Protein AF-A0A368YLW4-F1 (afdb_monomer_lite)

Foldseek 3Di:
DLVVLCVVCPDPLQVVLLVLLLCLLCVVVVHDCPPGPCNVVLSSQLSVVVSVPDRHSPVSSVVSNVVVVVVVVVVVVVDPDDDDDPDDDDDDDPDDDD

Structure (mmCIF, N/CA/C/O backbone):
data_AF-A0A368YLW4-F1
#
_entry.id   AF-A0A368YLW4-F1
#
loop_
_atom_site.group_PDB
_atom_site.id
_atom_site.type_symbol
_atom_site.label_atom_id
_atom_site.label_alt_id
_atom_site.label_comp_id
_atom_site.label_asym_id
_atom_site.label_entity_id
_atom_site.label_seq_id
_atom_site.pdbx_PDB_ins_code
_atom_site.Cartn_x
_atom_site.Cartn_y
_atom_site.Cartn_z
_atom_site.occupancy
_atom_site.B_iso_or_equiv
_atom_site.auth_seq_id
_atom_site.auth_comp_id
_atom_site.auth_asym_id
_atom_site.auth_atom_id
_atom_site.pdbx_PDB_model_num
ATOM 1 N N . MET A 1 1 ? 12.843 10.948 8.543 1.00 42.47 1 MET A N 1
ATOM 2 C CA . MET A 1 1 ? 13.265 11.683 7.331 1.00 42.47 1 MET A CA 1
ATOM 3 C C . MET A 1 1 ? 12.697 10.961 6.110 1.00 42.47 1 MET A C 1
ATOM 5 O O . MET A 1 1 ? 13.264 9.962 5.708 1.00 42.47 1 MET A O 1
ATOM 9 N N . LEU A 1 2 ? 11.534 11.384 5.597 1.00 49.12 2 LEU A N 1
ATOM 10 C CA . LEU A 1 2 ? 10.889 10.805 4.395 1.00 49.12 2 LEU A CA 1
ATOM 11 C C . LEU A 1 2 ? 11.158 11.626 3.119 1.00 49.12 2 LEU A C 1
ATOM 13 O O . LEU A 1 2 ? 10.852 11.168 2.025 1.00 49.12 2 LEU A O 1
ATOM 17 N N . TYR A 1 3 ? 11.736 12.823 3.264 1.00 48.91 3 TYR A N 1
ATOM 18 C CA . TYR A 1 3 ? 11.904 13.780 2.169 1.00 48.91 3 TYR A CA 1
ATOM 19 C C . TYR A 1 3 ? 12.851 13.279 1.067 1.00 48.91 3 TYR A C 1
ATOM 21 O O . TYR A 1 3 ? 12.525 13.416 -0.102 1.00 48.91 3 TYR A O 1
ATOM 29 N N . SER A 1 4 ? 13.944 12.592 1.413 1.00 53.06 4 SER A N 1
ATOM 30 C CA . SER A 1 4 ? 14.946 12.142 0.430 1.00 53.06 4 SER A CA 1
ATOM 31 C C . SER A 1 4 ? 14.501 10.983 -0.472 1.00 53.06 4 SER A C 1
ATOM 33 O O . SER A 1 4 ? 15.171 10.685 -1.452 1.00 53.06 4 SER A O 1
ATOM 35 N N . SER A 1 5 ? 13.401 10.289 -0.153 1.00 55.16 5 SER A N 1
ATOM 36 C CA . SER A 1 5 ? 12.891 9.191 -0.991 1.00 55.16 5 SER A CA 1
ATOM 37 C C . SER A 1 5 ? 11.903 9.652 -2.064 1.00 55.16 5 SER A C 1
ATOM 39 O O . SER A 1 5 ? 11.640 8.895 -2.996 1.00 55.16 5 SER A O 1
ATOM 41 N N . ILE A 1 6 ? 11.359 10.867 -1.942 1.00 58.97 6 ILE A N 1
ATOM 42 C CA . ILE A 1 6 ? 10.407 11.435 -2.909 1.00 58.97 6 ILE A CA 1
ATOM 43 C C . ILE A 1 6 ? 11.139 12.010 -4.127 1.00 58.97 6 ILE A C 1
ATOM 45 O O . ILE A 1 6 ? 10.578 12.001 -5.216 1.00 58.97 6 ILE A O 1
ATOM 49 N N . ASP A 1 7 ? 12.409 12.407 -3.986 1.00 58.44 7 ASP A N 1
ATOM 50 C CA . ASP A 1 7 ? 13.243 12.911 -5.090 1.00 58.44 7 ASP A CA 1
ATOM 51 C C . ASP A 1 7 ? 13.380 11.923 -6.268 1.00 58.44 7 ASP A C 1
ATOM 53 O O . ASP A 1 7 ? 13.623 12.336 -7.399 1.00 58.44 7 ASP A O 1
ATOM 57 N N . HIS A 1 8 ? 13.158 10.622 -6.038 1.00 59.50 8 HIS A N 1
ATOM 58 C CA . HIS A 1 8 ? 13.152 9.595 -7.087 1.00 59.50 8 HIS A CA 1
ATOM 59 C C . HIS A 1 8 ? 11.780 9.346 -7.740 1.00 59.50 8 HIS A C 1
ATOM 61 O O . HIS A 1 8 ? 11.696 8.538 -8.663 1.00 59.50 8 HIS A O 1
ATOM 67 N N . ILE A 1 9 ? 10.707 10.006 -7.287 1.00 64.12 9 ILE A N 1
ATOM 68 C CA . ILE A 1 9 ? 9.371 9.947 -7.903 1.00 64.12 9 ILE A CA 1
ATOM 69 C C . ILE A 1 9 ? 9.312 11.036 -8.979 1.00 64.12 9 ILE A C 1
ATOM 71 O O . ILE A 1 9 ? 8.674 12.078 -8.827 1.00 64.12 9 ILE A O 1
ATOM 75 N N . SER A 1 10 ? 10.070 10.832 -10.051 1.00 63.78 10 SER A N 1
ATOM 76 C CA . SER A 1 10 ? 10.270 11.859 -11.078 1.00 63.78 10 SER A CA 1
ATOM 77 C C . SER A 1 10 ? 9.365 11.662 -12.298 1.00 63.78 10 SER A C 1
ATOM 79 O O . SER A 1 10 ? 9.248 12.572 -13.114 1.00 63.78 10 SER A O 1
ATOM 81 N N . SER A 1 11 ? 8.718 10.497 -12.440 1.00 78.88 11 SER A N 1
ATOM 82 C CA . SER A 1 11 ? 7.865 10.183 -13.590 1.00 78.88 11 SER A CA 1
ATOM 83 C C . SER A 1 11 ? 6.374 10.255 -13.250 1.00 78.88 11 SER A C 1
ATOM 85 O O . SER A 1 11 ? 5.938 9.787 -12.200 1.00 78.88 11 SER A O 1
ATOM 87 N N . GLU A 1 12 ? 5.563 10.760 -14.182 1.00 84.00 12 GLU A N 1
ATOM 88 C CA . GLU A 1 12 ? 4.091 10.696 -14.122 1.00 84.00 12 GLU A CA 1
ATOM 89 C C . GLU A 1 12 ? 3.591 9.255 -13.909 1.00 84.00 12 GLU A C 1
ATOM 91 O O . GLU A 1 12 ? 2.626 9.011 -13.185 1.00 84.00 12 GLU A O 1
ATOM 96 N N . ASN A 1 13 ? 4.314 8.274 -14.458 1.00 85.88 13 ASN A N 1
ATOM 97 C CA . ASN A 1 13 ? 4.008 6.860 -14.276 1.00 85.88 13 ASN A CA 1
ATOM 98 C C . ASN A 1 13 ? 4.194 6.389 -12.820 1.00 85.88 13 ASN A C 1
ATOM 100 O O . ASN A 1 13 ? 3.431 5.550 -12.342 1.00 85.88 13 ASN A O 1
ATOM 104 N N . ASP A 1 14 ? 5.169 6.942 -12.096 1.00 86.44 14 ASP A N 1
ATOM 105 C CA . ASP A 1 14 ? 5.408 6.600 -10.691 1.00 86.44 14 ASP A CA 1
ATOM 106 C C . ASP A 1 14 ? 4.283 7.139 -9.803 1.00 86.44 14 ASP A C 1
ATOM 108 O O . ASP A 1 14 ? 3.760 6.419 -8.950 1.00 86.44 14 ASP A O 1
ATOM 112 N N . TRP A 1 15 ? 3.845 8.374 -10.063 1.00 86.38 15 TRP A N 1
ATOM 113 C CA . TRP A 1 15 ? 2.677 8.961 -9.406 1.00 86.38 15 TRP A CA 1
ATOM 114 C C . TRP A 1 15 ? 1.406 8.149 -9.665 1.00 86.38 15 TRP A C 1
ATOM 116 O O . TRP A 1 15 ? 0.644 7.899 -8.732 1.00 86.38 15 TRP A O 1
ATOM 126 N N . HIS A 1 16 ? 1.219 7.647 -10.889 1.00 90.31 16 HIS A N 1
ATOM 127 C CA . HIS A 1 16 ? 0.083 6.786 -11.231 1.00 90.31 16 HIS A CA 1
ATOM 128 C C . HIS A 1 16 ? 0.101 5.445 -10.488 1.00 90.31 16 HIS A C 1
ATOM 130 O O . HIS A 1 16 ? -0.934 4.967 -10.017 1.00 90.31 16 HIS A O 1
ATOM 136 N N . ILE A 1 17 ? 1.278 4.826 -10.352 1.00 90.50 17 ILE A N 1
ATOM 137 C CA . ILE A 1 17 ? 1.454 3.589 -9.576 1.00 90.50 17 ILE A CA 1
ATOM 138 C C . ILE A 1 17 ? 1.110 3.836 -8.104 1.00 90.50 17 ILE A C 1
ATOM 140 O O . ILE A 1 17 ? 0.383 3.040 -7.503 1.00 90.50 17 ILE A O 1
ATOM 144 N N . LEU A 1 18 ? 1.606 4.935 -7.533 1.00 89.62 18 LEU A N 1
ATOM 145 C CA . LEU A 1 18 ? 1.362 5.320 -6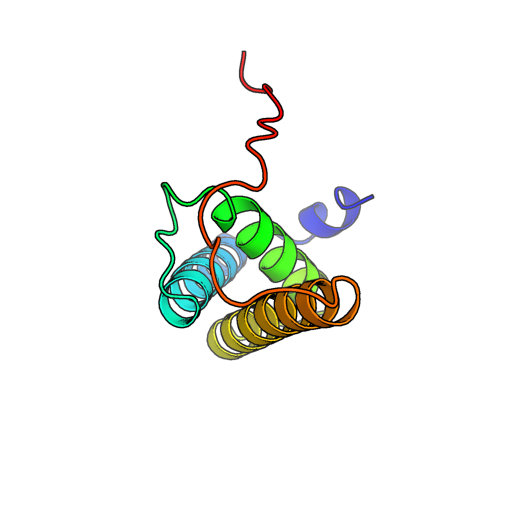.143 1.00 89.62 18 LEU A CA 1
ATOM 146 C C . LEU A 1 18 ? -0.120 5.603 -5.879 1.00 89.62 18 LEU A C 1
ATOM 148 O O . LEU A 1 18 ? -0.666 5.093 -4.900 1.00 89.62 18 LEU A O 1
ATOM 152 N N . GLU A 1 19 ? -0.784 6.354 -6.760 1.00 91.25 19 GLU A N 1
ATOM 153 C CA . GLU A 1 19 ? -2.212 6.662 -6.642 1.00 91.25 19 GLU A CA 1
ATOM 154 C C . GLU A 1 19 ? -3.060 5.384 -6.702 1.00 91.25 19 GLU A C 1
ATOM 156 O O . GLU A 1 19 ? -3.898 5.145 -5.828 1.00 91.25 19 GLU A O 1
ATOM 161 N N . LYS A 1 20 ? -2.796 4.502 -7.673 1.00 93.19 20 LYS A N 1
ATOM 162 C CA . LYS A 1 20 ? -3.502 3.217 -7.784 1.00 93.19 20 LYS A CA 1
ATOM 163 C C . LYS A 1 20 ? -3.264 2.318 -6.579 1.00 93.19 20 LYS A C 1
ATOM 165 O O . LYS A 1 20 ? -4.203 1.687 -6.090 1.00 93.19 20 LYS A O 1
ATOM 170 N N . ALA A 1 21 ? -2.026 2.250 -6.097 1.00 93.00 21 ALA A N 1
ATOM 171 C CA . ALA A 1 21 ? -1.682 1.467 -4.919 1.00 93.00 21 ALA A CA 1
ATOM 172 C C . ALA A 1 21 ? -2.395 1.997 -3.667 1.00 93.00 21 ALA A C 1
ATOM 174 O O . ALA A 1 21 ? -2.915 1.206 -2.880 1.00 93.00 21 ALA A O 1
ATOM 175 N N . HIS A 1 22 ? -2.473 3.320 -3.505 1.00 92.25 22 HIS A N 1
ATOM 176 C CA . HIS A 1 22 ? -3.196 3.969 -2.412 1.00 92.25 22 HIS A CA 1
ATOM 177 C C . HIS A 1 22 ? -4.695 3.682 -2.462 1.00 92.25 22 HIS A C 1
ATOM 179 O O . HIS A 1 22 ? -5.242 3.145 -1.498 1.00 92.25 22 HIS A O 1
ATOM 185 N N . GLN A 1 23 ? -5.341 3.929 -3.603 1.00 93.50 23 GLN A N 1
ATOM 186 C CA . GLN A 1 23 ? -6.765 3.646 -3.792 1.00 93.50 23 GLN A CA 1
ATOM 187 C C . GLN A 1 23 ? -7.083 2.175 -3.512 1.00 93.50 23 GLN A C 1
ATOM 189 O O . GLN A 1 23 ? -8.053 1.862 -2.818 1.00 93.50 23 GLN A O 1
ATOM 194 N N . ARG A 1 24 ? -6.244 1.259 -4.009 1.00 92.62 24 ARG A N 1
ATOM 195 C CA . ARG A 1 24 ? -6.437 -0.176 -3.805 1.00 92.62 24 ARG A CA 1
ATOM 196 C C . ARG A 1 24 ? -6.202 -0.592 -2.353 1.00 92.62 24 ARG A C 1
ATOM 198 O O . ARG A 1 24 ? -6.958 -1.415 -1.848 1.00 92.62 24 ARG A O 1
ATOM 205 N N . ALA A 1 25 ? -5.213 -0.022 -1.667 1.00 92.00 25 ALA A N 1
ATOM 206 C CA . ALA A 1 25 ? -4.981 -0.276 -0.245 1.00 92.00 25 ALA A CA 1
ATOM 207 C C . ALA A 1 25 ? -6.160 0.205 0.611 1.00 92.00 25 ALA A C 1
ATOM 209 O O . ALA A 1 25 ? -6.632 -0.532 1.474 1.00 92.00 25 ALA A O 1
ATOM 210 N N . CYS A 1 26 ? -6.679 1.404 0.334 1.00 89.62 26 CYS A N 1
ATOM 211 C CA . CYS A 1 26 ? -7.874 1.935 0.986 1.00 89.62 26 CYS A CA 1
ATOM 212 C C . CYS A 1 26 ? -9.089 1.025 0.768 1.00 89.62 26 CYS A C 1
ATOM 214 O O . CYS A 1 26 ? -9.768 0.700 1.738 1.00 89.62 26 CYS A O 1
ATOM 216 N N . GLN A 1 27 ? -9.304 0.527 -0.456 1.00 91.12 27 GLN A N 1
ATOM 217 C CA . GLN A 1 27 ? -10.360 -0.454 -0.741 1.00 91.12 27 GLN A CA 1
ATOM 218 C C . GLN A 1 27 ? -10.204 -1.746 0.073 1.00 91.12 27 GLN A C 1
ATOM 220 O O . GLN A 1 27 ? -11.185 -2.216 0.639 1.00 91.12 27 GLN A O 1
ATOM 225 N N . ILE A 1 28 ? -8.992 -2.310 0.157 1.00 91.00 28 ILE A N 1
ATOM 226 C CA . ILE A 1 28 ? -8.726 -3.532 0.942 1.00 91.00 28 ILE A CA 1
ATOM 227 C C . ILE A 1 28 ? -9.033 -3.303 2.428 1.00 91.00 28 ILE A C 1
ATOM 229 O O . ILE A 1 28 ? -9.572 -4.184 3.089 1.00 91.00 28 ILE A O 1
ATOM 233 N N . LEU A 1 29 ? -8.716 -2.114 2.941 1.00 84.81 29 LEU A N 1
ATOM 234 C CA . LEU A 1 29 ? -8.964 -1.728 4.330 1.00 84.81 29 LEU A CA 1
ATOM 235 C C . LEU A 1 29 ? -10.411 -1.266 4.588 1.00 84.81 29 LEU A C 1
ATOM 237 O O . LEU A 1 29 ? -10.731 -0.922 5.723 1.00 84.81 29 LEU A O 1
ATOM 241 N N . GLY A 1 30 ? -11.271 -1.211 3.563 1.00 86.25 30 GLY A N 1
ATOM 242 C CA . GLY A 1 30 ? -12.638 -0.689 3.678 1.00 86.25 30 GLY A CA 1
ATOM 243 C C . GLY A 1 30 ? -12.704 0.805 4.024 1.00 86.25 30 GLY A C 1
ATOM 244 O O . GLY A 1 30 ? -13.679 1.261 4.615 1.00 86.25 30 GLY A O 1
ATOM 245 N N . ARG A 1 31 ? -11.656 1.571 3.699 1.00 85.12 31 ARG A N 1
ATOM 246 C CA . ARG A 1 31 ? -11.506 2.995 4.032 1.00 85.12 31 ARG A CA 1
ATOM 247 C C . ARG A 1 31 ? -11.746 3.866 2.804 1.00 85.12 31 ARG A C 1
ATOM 249 O O . ARG A 1 31 ? -11.368 3.504 1.691 1.00 85.12 31 ARG A O 1
ATOM 256 N N . ASP A 1 32 ? -12.297 5.056 3.020 1.00 83.94 32 ASP A N 1
ATOM 257 C CA . ASP A 1 32 ? -12.390 6.063 1.964 1.00 83.94 32 ASP A CA 1
ATOM 258 C C . ASP A 1 32 ? -11.019 6.740 1.734 1.00 83.94 32 ASP A C 1
ATOM 260 O O . ASP A 1 32 ? -10.438 7.273 2.682 1.00 83.94 32 ASP A O 1
ATOM 264 N N . PRO A 1 33 ? -10.474 6.748 0.505 1.00 80.06 33 PRO A N 1
ATOM 265 C CA . PRO A 1 33 ? -9.147 7.302 0.233 1.00 80.06 33 PRO A CA 1
ATOM 266 C C . PRO A 1 33 ? -9.054 8.830 0.382 1.00 80.06 33 PRO A C 1
ATOM 268 O O . PRO A 1 33 ? -7.946 9.350 0.483 1.00 80.06 33 PRO A O 1
ATOM 271 N N . LYS A 1 34 ? -10.175 9.560 0.392 1.00 80.38 34 LYS A N 1
ATOM 272 C CA . LYS A 1 34 ? -10.211 11.030 0.463 1.00 80.38 34 LYS A CA 1
ATOM 273 C C . LYS A 1 34 ? -10.571 11.547 1.851 1.00 80.38 34 LYS A C 1
ATOM 275 O O . LYS A 1 34 ? -10.036 12.565 2.278 1.00 80.38 34 LYS A O 1
ATOM 280 N N . TYR A 1 35 ? -11.484 10.869 2.539 1.00 79.31 35 TYR A N 1
ATOM 281 C CA . TYR A 1 35 ? -12.092 11.373 3.771 1.00 79.31 35 TYR A CA 1
ATOM 282 C C . TYR A 1 35 ? -11.657 10.614 5.023 1.00 79.31 35 TYR A C 1
ATOM 284 O O . TYR A 1 35 ? -11.877 11.098 6.134 1.00 79.31 35 TYR A O 1
ATOM 292 N N . HIS A 1 36 ? -11.047 9.434 4.882 1.00 79.62 36 HIS A N 1
ATOM 293 C CA . HIS A 1 36 ? -10.666 8.649 6.047 1.00 79.62 36 HIS A CA 1
ATOM 294 C C . HIS A 1 36 ? -9.429 9.252 6.739 1.00 79.62 36 HIS A C 1
ATOM 296 O O . HIS A 1 36 ? -8.421 9.500 6.074 1.00 79.62 36 HIS A O 1
ATOM 302 N N . PRO A 1 37 ? -9.428 9.418 8.075 1.00 80.25 37 PRO A N 1
ATOM 303 C CA . PRO A 1 37 ? -8.300 10.015 8.801 1.00 80.25 37 PRO A CA 1
ATOM 304 C C . PRO A 1 37 ? -6.990 9.233 8.623 1.00 80.25 37 PRO A C 1
ATOM 306 O O . PRO A 1 37 ? -5.913 9.814 8.569 1.00 80.25 37 PRO A O 1
ATOM 309 N N . LEU A 1 38 ? -7.084 7.909 8.469 1.00 82.94 38 LEU A N 1
ATOM 310 C CA . LEU A 1 38 ? -5.932 7.033 8.213 1.00 82.94 38 LEU A CA 1
ATOM 311 C C . LEU A 1 38 ? -5.538 6.927 6.727 1.00 82.94 38 LEU A C 1
ATOM 313 O O . LEU A 1 38 ? -4.585 6.222 6.409 1.00 82.94 38 LEU A O 1
ATOM 317 N N . ALA A 1 39 ? -6.237 7.591 5.797 1.00 82.75 39 ALA A N 1
ATOM 318 C CA . ALA A 1 39 ? -5.885 7.531 4.373 1.00 82.75 39 ALA A CA 1
ATOM 319 C C . ALA A 1 39 ? -4.510 8.156 4.092 1.00 82.75 39 ALA A C 1
ATOM 321 O O . ALA A 1 39 ? -3.765 7.652 3.251 1.00 82.75 39 ALA A O 1
ATOM 322 N N . GLU A 1 40 ? -4.138 9.204 4.832 1.00 85.69 40 GLU A N 1
ATOM 323 C CA . GLU A 1 40 ? -2.806 9.805 4.736 1.00 85.69 40 GLU A CA 1
ATOM 324 C C . GLU A 1 40 ? -1.716 8.830 5.206 1.00 85.69 40 GLU A C 1
ATOM 326 O O . GLU A 1 40 ? -0.662 8.708 4.581 1.00 85.69 40 GLU A O 1
ATOM 331 N N . GLN A 1 41 ? -1.984 8.076 6.275 1.00 86.50 41 GLN A N 1
ATOM 332 C CA . GLN A 1 41 ? -1.064 7.056 6.770 1.00 86.50 41 GLN A CA 1
ATOM 333 C C . GLN A 1 41 ? -0.868 5.931 5.745 1.00 86.50 41 GLN A C 1
ATOM 335 O O . GLN A 1 41 ? 0.267 5.539 5.470 1.00 86.50 41 GLN A O 1
ATOM 340 N N . VAL 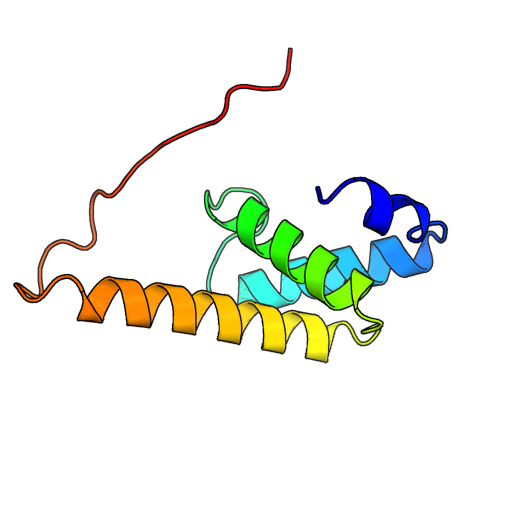A 1 42 ? -1.951 5.488 5.099 1.00 89.56 42 VAL A N 1
ATOM 341 C CA . VAL A 1 42 ? -1.895 4.526 3.988 1.00 89.56 42 VAL A CA 1
ATOM 342 C C . VAL A 1 42 ? -1.018 5.064 2.851 1.00 89.56 42 VAL A C 1
ATOM 344 O O . VAL A 1 42 ? -0.161 4.334 2.355 1.00 89.56 42 VAL A O 1
ATOM 347 N N . ALA A 1 43 ? -1.156 6.341 2.473 1.00 89.38 43 ALA A N 1
ATOM 348 C CA . ALA A 1 43 ? -0.341 6.955 1.419 1.00 89.38 43 ALA A CA 1
ATOM 349 C C . ALA A 1 43 ? 1.152 6.966 1.776 1.00 89.38 43 ALA A C 1
ATOM 351 O O . ALA A 1 43 ? 1.992 6.562 0.971 1.00 89.38 43 ALA A O 1
ATOM 352 N N . ARG A 1 44 ? 1.493 7.348 3.013 1.00 88.94 44 ARG A N 1
ATOM 353 C CA . ARG A 1 44 ? 2.880 7.323 3.510 1.00 88.94 44 ARG A CA 1
ATOM 354 C C . ARG A 1 44 ? 3.468 5.914 3.479 1.00 88.94 44 ARG A C 1
ATOM 356 O O . ARG A 1 44 ? 4.620 5.737 3.085 1.00 88.94 44 ARG A O 1
ATOM 363 N N . THR A 1 45 ? 2.679 4.911 3.854 1.00 90.50 45 THR A N 1
ATOM 364 C CA . THR A 1 45 ? 3.103 3.509 3.830 1.00 90.50 45 THR A CA 1
ATOM 365 C C . THR A 1 45 ? 3.324 3.011 2.397 1.00 90.50 45 THR A C 1
ATOM 367 O O . THR A 1 45 ? 4.339 2.362 2.137 1.00 90.50 45 THR A O 1
ATOM 370 N N . VAL A 1 46 ? 2.455 3.381 1.449 1.00 91.56 46 VAL A N 1
ATOM 371 C CA . VAL A 1 46 ? 2.641 3.094 0.014 1.00 91.56 46 VAL A CA 1
ATOM 372 C C . VAL A 1 46 ? 3.936 3.724 -0.507 1.00 91.56 46 VAL A C 1
ATOM 374 O O . VAL A 1 46 ? 4.748 3.018 -1.105 1.00 91.56 46 VAL A O 1
ATOM 377 N N . ILE A 1 47 ? 4.181 5.008 -0.223 1.00 90.00 47 ILE A N 1
ATOM 378 C CA . ILE A 1 47 ? 5.410 5.714 -0.630 1.00 90.00 47 ILE A CA 1
ATOM 379 C C . ILE A 1 47 ? 6.649 5.043 -0.032 1.00 90.00 47 ILE A C 1
ATOM 381 O O . ILE A 1 47 ? 7.649 4.861 -0.718 1.00 90.00 47 ILE A O 1
ATOM 385 N N . MET A 1 48 ? 6.594 4.622 1.232 1.00 89.19 48 MET A N 1
ATOM 386 C CA . MET A 1 48 ? 7.704 3.926 1.882 1.00 89.19 48 MET A CA 1
ATOM 387 C C . MET A 1 48 ? 8.018 2.582 1.200 1.00 89.19 48 MET A C 1
ATOM 389 O O . MET A 1 48 ? 9.192 2.247 1.040 1.00 89.19 48 MET A O 1
ATOM 393 N N . PHE A 1 49 ? 7.014 1.800 0.791 1.00 89.00 49 PHE A N 1
ATOM 394 C CA . PHE A 1 49 ? 7.262 0.561 0.045 1.00 89.00 49 PHE A CA 1
ATOM 395 C C . PHE A 1 49 ? 7.754 0.827 -1.379 1.00 89.00 49 PHE A C 1
ATOM 397 O O . PHE A 1 49 ? 8.652 0.133 -1.854 1.00 89.00 49 PHE A O 1
ATOM 404 N N . PHE A 1 50 ? 7.247 1.875 -2.021 1.00 87.88 50 PHE A N 1
ATOM 405 C CA . PHE A 1 50 ? 7.732 2.310 -3.322 1.00 87.88 50 PHE A CA 1
ATOM 406 C C . PHE A 1 50 ? 9.202 2.746 -3.260 1.00 87.88 50 PHE A C 1
ATOM 408 O O . PHE A 1 50 ? 10.025 2.317 -4.065 1.00 87.88 50 PHE A O 1
ATOM 415 N N . ALA A 1 51 ? 9.584 3.516 -2.244 1.00 86.69 51 ALA A N 1
ATOM 416 C CA . ALA A 1 51 ? 10.964 3.9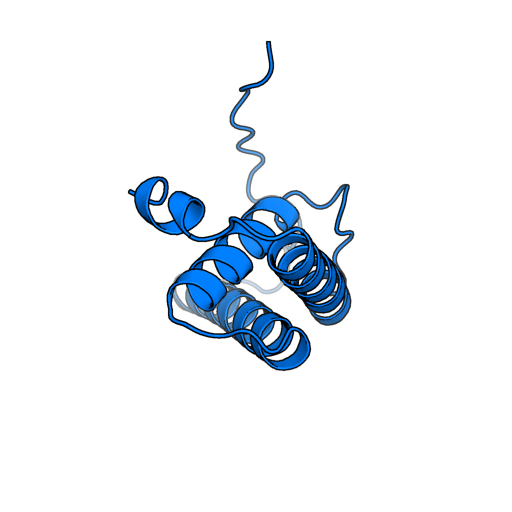36 -2.016 1.00 86.69 51 ALA A CA 1
ATOM 417 C C . ALA A 1 51 ? 11.933 2.756 -1.826 1.00 86.69 51 ALA A C 1
ATOM 419 O O . ALA A 1 51 ? 13.117 2.875 -2.127 1.00 86.69 51 ALA A O 1
ATOM 420 N N . ARG A 1 52 ? 11.437 1.600 -1.366 1.00 86.38 52 ARG A N 1
ATOM 421 C CA . ARG A 1 52 ? 12.220 0.360 -1.227 1.00 86.38 52 ARG A CA 1
ATOM 422 C C . ARG A 1 52 ? 12.420 -0.402 -2.541 1.00 86.38 52 ARG A C 1
ATOM 424 O O . ARG A 1 52 ? 13.103 -1.419 -2.531 1.00 86.38 52 ARG A O 1
ATOM 431 N N . GLY A 1 53 ? 11.847 0.080 -3.643 1.00 85.62 53 GLY A N 1
ATOM 432 C CA . GLY A 1 53 ? 12.005 -0.498 -4.978 1.00 85.62 53 GLY A CA 1
ATOM 433 C C . GLY A 1 53 ? 10.752 -1.172 -5.532 1.00 85.62 53 GLY A C 1
ATOM 434 O O . GLY A 1 53 ? 10.760 -1.562 -6.695 1.00 85.62 53 GLY A O 1
ATOM 435 N N . GLU A 1 54 ? 9.658 -1.258 -4.767 1.00 87.25 54 GLU A N 1
ATOM 436 C CA . GLU A 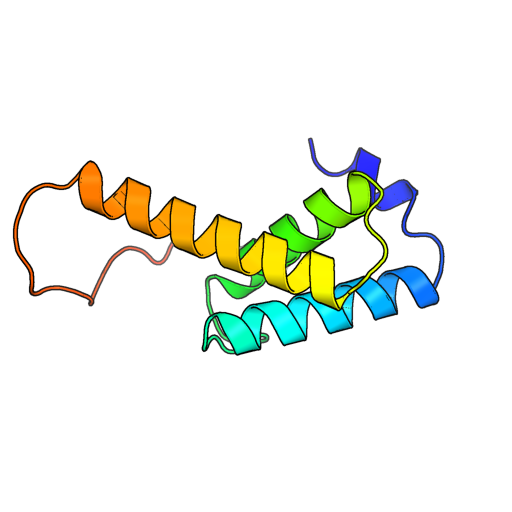1 54 ? 8.439 -1.879 -5.285 1.00 87.25 54 GLU A CA 1
ATOM 437 C C . GLU A 1 54 ? 7.704 -0.960 -6.253 1.00 87.25 54 GLU A C 1
ATOM 439 O O . GLU A 1 54 ? 7.442 0.209 -5.974 1.00 87.25 54 GLU A O 1
ATOM 444 N N . ARG A 1 55 ? 7.399 -1.497 -7.435 1.00 86.81 55 ARG A N 1
ATOM 445 C CA . ARG A 1 55 ? 6.725 -0.783 -8.530 1.00 86.81 55 ARG A CA 1
ATOM 446 C C . ARG A 1 55 ? 5.389 -1.416 -8.920 1.00 86.81 55 ARG A C 1
ATOM 448 O O . ARG A 1 55 ? 4.624 -0.813 -9.662 1.00 86.81 55 ARG A O 1
ATOM 455 N N . ASP A 1 56 ? 5.083 -2.608 -8.409 1.00 90.94 56 ASP A N 1
ATOM 456 C CA . ASP A 1 56 ? 3.788 -3.250 -8.630 1.00 90.94 56 ASP A CA 1
ATOM 457 C C . ASP A 1 56 ? 2.731 -2.666 -7.683 1.00 90.94 56 ASP A C 1
ATOM 459 O O . ASP A 1 56 ? 2.823 -2.806 -6.459 1.00 90.94 56 ASP A O 1
ATOM 463 N N . TYR A 1 57 ? 1.711 -2.016 -8.245 1.00 88.69 57 TYR A N 1
ATOM 464 C CA . TYR A 1 57 ? 0.677 -1.341 -7.459 1.00 88.69 57 TYR A CA 1
ATOM 465 C C . TYR A 1 57 ? -0.170 -2.312 -6.618 1.00 88.69 57 TYR A C 1
ATOM 467 O O . TYR A 1 57 ? -0.611 -1.956 -5.524 1.00 88.69 57 TYR A O 1
ATOM 475 N N . GLY A 1 58 ? -0.391 -3.544 -7.086 1.00 90.94 58 GLY A N 1
ATOM 476 C CA . GLY A 1 58 ? -1.158 -4.559 -6.362 1.00 90.94 58 GLY A CA 1
ATOM 477 C C . GLY A 1 58 ? -0.386 -5.104 -5.162 1.00 90.94 58 GLY A C 1
ATOM 478 O O . GLY A 1 58 ? -0.946 -5.275 -4.071 1.00 90.94 58 GLY A O 1
ATOM 479 N N . ARG A 1 59 ? 0.922 -5.314 -5.336 1.00 92.75 59 ARG A N 1
ATOM 480 C CA . ARG A 1 59 ? 1.840 -5.730 -4.276 1.00 92.75 59 ARG A CA 1
ATOM 481 C C . ARG A 1 59 ? 2.015 -4.625 -3.240 1.00 92.75 59 ARG A C 1
ATOM 483 O O . ARG A 1 59 ? 1.864 -4.906 -2.053 1.00 92.75 59 ARG A O 1
ATOM 490 N N . LEU A 1 60 ? 2.210 -3.377 -3.677 1.00 92.56 60 LEU A N 1
ATOM 491 C CA . LEU A 1 60 ? 2.238 -2.195 -2.808 1.00 92.56 60 LEU A CA 1
ATOM 492 C C . LEU A 1 60 ? 0.965 -2.093 -1.964 1.00 92.56 60 LEU A C 1
ATOM 494 O O . LEU A 1 60 ? 1.045 -1.961 -0.744 1.00 92.56 60 LEU A O 1
ATOM 498 N N . ALA A 1 61 ? -0.207 -2.219 -2.591 1.00 92.38 61 ALA A N 1
ATOM 499 C CA . ALA A 1 61 ? -1.483 -2.145 -1.890 1.00 92.38 61 ALA A CA 1
ATOM 500 C C . ALA A 1 61 ? -1.633 -3.247 -0.833 1.00 92.38 61 ALA A C 1
ATOM 502 O O . ALA A 1 61 ? -2.014 -2.980 0.306 1.00 92.38 61 ALA A O 1
ATOM 503 N N . SER A 1 62 ? -1.281 -4.482 -1.195 1.00 93.25 62 SER A N 1
ATOM 504 C CA . SER A 1 62 ? -1.372 -5.639 -0.301 1.00 93.25 62 SER A CA 1
ATOM 505 C C . SER A 1 62 ? -0.397 -5.542 0.872 1.00 93.25 62 SER A C 1
ATOM 507 O O . SER A 1 62 ? -0.757 -5.861 2.001 1.00 93.25 62 SER A O 1
ATOM 509 N N . MET A 1 63 ? 0.839 -5.099 0.626 1.00 92.38 63 MET A N 1
ATOM 510 C CA . MET A 1 63 ? 1.850 -4.906 1.670 1.00 92.38 63 MET A CA 1
ATOM 511 C C . MET A 1 63 ? 1.465 -3.775 2.621 1.00 92.38 63 MET A C 1
ATOM 513 O O . MET A 1 63 ? 1.610 -3.926 3.834 1.00 92.38 63 MET A O 1
ATOM 517 N N . THR A 1 64 ? 0.925 -2.678 2.089 1.00 93.06 64 THR A N 1
ATOM 518 C CA . THR A 1 64 ? 0.389 -1.579 2.896 1.00 93.06 64 THR A CA 1
ATOM 519 C C . THR A 1 64 ? -0.772 -2.040 3.760 1.00 93.06 64 THR A C 1
ATOM 521 O O . THR A 1 64 ? -0.730 -1.836 4.969 1.00 93.06 64 THR A O 1
ATOM 524 N N . ALA A 1 65 ? -1.768 -2.713 3.180 1.00 91.25 65 ALA A N 1
ATOM 525 C CA . ALA A 1 65 ? -2.918 -3.194 3.935 1.00 91.25 65 ALA A CA 1
ATOM 526 C C . ALA A 1 65 ? -2.505 -4.176 5.040 1.00 91.25 65 ALA A C 1
ATOM 528 O O . ALA A 1 65 ? -2.905 -4.007 6.186 1.00 91.25 65 ALA A O 1
ATOM 529 N N . LYS A 1 66 ? -1.630 -5.144 4.732 1.00 90.69 66 LYS A N 1
ATOM 530 C CA . LYS A 1 66 ? -1.089 -6.080 5.732 1.00 90.69 66 LYS A CA 1
ATOM 531 C C . LYS A 1 66 ? -0.355 -5.362 6.861 1.00 90.69 66 LYS A C 1
ATOM 533 O O . LYS A 1 66 ? -0.518 -5.721 8.018 1.00 90.69 66 LYS A O 1
ATOM 538 N N . ARG A 1 67 ? 0.446 -4.344 6.537 1.00 88.25 67 ARG A N 1
ATOM 539 C CA . ARG A 1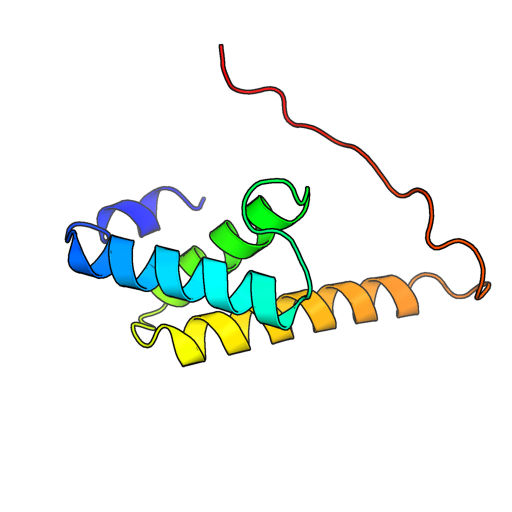 67 ? 1.171 -3.566 7.546 1.00 88.25 67 ARG A CA 1
ATOM 540 C C . ARG A 1 67 ? 0.227 -2.778 8.449 1.00 88.25 67 ARG A C 1
ATOM 542 O O . ARG A 1 67 ? 0.457 -2.745 9.649 1.00 88.25 67 ARG A O 1
ATOM 549 N N . GLU A 1 68 ? -0.809 -2.170 7.882 1.00 85.06 68 GLU A N 1
ATOM 550 C CA . GLU A 1 68 ? -1.826 -1.424 8.630 1.00 85.06 68 GLU A CA 1
ATOM 551 C C . GLU A 1 68 ? -2.664 -2.336 9.535 1.00 85.06 68 GLU A C 1
ATOM 553 O O . GLU A 1 68 ? -2.932 -1.970 10.674 1.00 85.06 68 GLU A O 1
ATOM 558 N N . ILE A 1 69 ? -3.027 -3.532 9.060 1.00 85.62 69 ILE A N 1
ATOM 559 C CA . ILE A 1 69 ? -3.735 -4.542 9.861 1.00 85.62 69 ILE A CA 1
ATOM 560 C C . ILE A 1 69 ? -2.851 -5.012 11.018 1.00 85.62 69 ILE A C 1
ATOM 562 O O . ILE A 1 69 ? -3.282 -4.944 12.162 1.00 85.62 69 ILE A O 1
ATOM 566 N N . ASN A 1 70 ? -1.596 -5.386 10.746 1.00 83.19 70 ASN A N 1
ATOM 567 C CA . ASN A 1 70 ? -0.670 -5.829 11.792 1.00 83.19 70 ASN A CA 1
ATOM 568 C C . ASN A 1 70 ? -0.397 -4.730 12.833 1.00 83.19 70 ASN A C 1
ATOM 570 O O . ASN A 1 70 ? -0.248 -5.033 14.011 1.00 83.19 70 ASN A O 1
ATOM 574 N N . LEU A 1 71 ? -0.310 -3.457 12.420 1.00 76.00 71 LEU A N 1
ATOM 575 C CA . LEU A 1 71 ? -0.172 -2.345 13.367 1.00 76.00 71 LEU A CA 1
ATOM 576 C C . LEU A 1 71 ? -1.381 -2.266 14.304 1.00 76.00 71 LEU A C 1
ATOM 578 O O . LEU A 1 71 ? -1.204 -2.099 15.505 1.00 76.00 71 LEU A O 1
ATOM 582 N N . PHE A 1 72 ? -2.585 -2.430 13.754 1.00 68.50 72 PHE A N 1
ATOM 583 C CA . PHE A 1 72 ? -3.815 -2.423 14.535 1.00 68.50 72 PHE A CA 1
ATOM 584 C C . PHE A 1 72 ? -3.898 -3.629 15.484 1.00 68.50 72 PHE A C 1
ATOM 586 O O . PHE A 1 72 ? -4.271 -3.475 16.641 1.00 68.50 72 PHE A O 1
ATOM 593 N N . GLU A 1 73 ? -3.496 -4.822 15.036 1.00 63.47 73 GLU A N 1
ATOM 594 C CA . GLU A 1 73 ? -3.469 -6.031 15.874 1.00 63.47 73 GLU A CA 1
ATOM 595 C C . GLU A 1 73 ? -2.495 -5.887 17.059 1.00 63.47 73 GLU A C 1
ATOM 597 O O . GLU A 1 73 ? -2.867 -6.177 18.198 1.00 63.47 73 GLU A O 1
ATOM 602 N N . PHE A 1 74 ? -1.303 -5.320 16.843 1.00 55.81 74 PHE A N 1
ATOM 603 C CA . PHE A 1 74 ? -0.349 -5.047 17.928 1.00 55.81 74 PHE A CA 1
ATOM 604 C C . PHE A 1 74 ? -0.854 -4.004 18.943 1.00 55.81 74 PHE A C 1
ATOM 606 O O . PHE A 1 74 ? -0.549 -4.096 20.136 1.00 55.81 74 PHE A O 1
ATOM 613 N N . GLU A 1 75 ? -1.646 -3.020 18.509 1.00 53.69 75 GLU A N 1
ATOM 614 C CA . GLU A 1 75 ? -2.294 -2.072 19.427 1.00 53.69 75 GLU A CA 1
ATOM 615 C C . GLU A 1 75 ? -3.391 -2.750 20.267 1.00 53.69 75 GLU A C 1
ATOM 617 O O . GLU A 1 75 ? -3.578 -2.391 21.429 1.00 53.69 75 GLU A O 1
ATOM 622 N N . THR A 1 76 ? -4.052 -3.792 19.747 1.00 49.41 76 THR A N 1
ATOM 623 C CA . THR A 1 76 ? -5.053 -4.557 20.514 1.00 49.41 76 THR A CA 1
ATOM 624 C C . THR A 1 76 ? -4.453 -5.530 21.534 1.00 49.41 76 THR A C 1
ATOM 626 O O . THR A 1 76 ? -5.084 -5.795 22.555 1.00 49.41 76 THR A O 1
ATOM 629 N N . GLU A 1 77 ? -3.229 -6.025 21.326 1.00 46.44 77 GLU A N 1
ATOM 630 C CA . GLU A 1 77 ? -2.566 -6.942 22.272 1.00 46.44 77 GLU A CA 1
ATOM 631 C C . GLU A 1 77 ? -1.872 -6.226 23.443 1.00 46.44 77 GLU A C 1
ATOM 633 O O . GLU A 1 77 ? -1.663 -6.824 24.499 1.00 46.44 77 GLU A O 1
ATOM 638 N N . THR A 1 78 ? -1.555 -4.935 23.308 1.00 49.12 78 THR A N 1
ATOM 639 C CA . THR A 1 78 ? -0.989 -4.132 24.413 1.00 49.12 78 THR A CA 1
ATOM 640 C C . THR A 1 78 ? -2.054 -3.500 25.310 1.00 49.12 78 THR A C 1
ATOM 642 O O . THR A 1 78 ? -1.745 -3.059 26.418 1.00 49.12 78 THR A O 1
ATOM 645 N N . MET A 1 79 ? -3.319 -3.523 24.882 1.00 45.50 79 MET A N 1
ATOM 646 C CA . MET A 1 79 ? -4.477 -3.129 25.678 1.00 45.50 79 MET A CA 1
ATOM 647 C C . MET A 1 79 ? -5.371 -4.339 25.936 1.00 45.50 79 MET A C 1
ATOM 649 O O . MET A 1 79 ? -6.484 -4.453 25.428 1.00 45.50 79 MET A O 1
ATOM 653 N N . GLY A 1 80 ? -4.900 -5.252 26.784 1.00 48.88 80 GLY A N 1
ATOM 654 C CA . GLY A 1 80 ? -5.810 -6.171 27.450 1.00 48.88 80 GLY A CA 1
ATOM 655 C C . GLY A 1 80 ? -6.826 -5.357 28.247 1.00 48.88 80 GLY A C 1
ATOM 656 O O . GLY A 1 80 ? -6.476 -4.847 29.305 1.00 48.88 80 GLY A O 1
ATOM 657 N N . THR A 1 81 ? -8.040 -5.171 27.720 1.00 44.56 81 THR A N 1
ATOM 658 C CA . THR A 1 81 ? -9.352 -5.275 28.392 1.00 44.56 81 THR A CA 1
ATOM 659 C C . THR A 1 81 ? -10.461 -4.707 27.491 1.00 44.56 81 THR A C 1
ATOM 661 O O . THR A 1 81 ? -10.426 -3.557 27.079 1.00 44.56 81 THR A O 1
ATOM 664 N N . ASN A 1 82 ? -11.507 -5.520 27.321 1.00 41.09 82 ASN A N 1
ATOM 665 C CA . ASN A 1 82 ? -12.876 -5.179 26.921 1.00 41.09 82 ASN A CA 1
ATOM 666 C C . ASN A 1 82 ? -13.173 -4.861 25.444 1.00 41.09 82 ASN A C 1
ATOM 668 O O . ASN A 1 82 ? -13.141 -3.733 24.961 1.00 41.09 82 ASN A O 1
ATOM 672 N N . VAL A 1 83 ? -13.645 -5.915 24.779 1.00 52.25 83 VAL A N 1
ATOM 673 C CA . VAL A 1 83 ? -14.548 -5.889 23.629 1.00 52.25 83 VAL A CA 1
ATOM 674 C C . VAL A 1 83 ? -15.776 -5.048 23.992 1.00 52.25 83 VAL A C 1
ATOM 676 O O . VAL A 1 83 ? -16.681 -5.593 24.616 1.00 52.25 83 VAL A O 1
ATOM 679 N N . ARG A 1 84 ? -15.783 -3.747 23.655 1.00 48.97 84 ARG A N 1
ATOM 680 C CA . ARG A 1 84 ? -16.954 -2.848 23.474 1.00 48.97 84 ARG A CA 1
ATOM 681 C C . ARG A 1 84 ? -16.577 -1.375 23.683 1.00 48.97 84 ARG A C 1
ATOM 683 O O . ARG A 1 84 ? -17.134 -0.730 24.554 1.00 48.97 84 ARG A O 1
ATOM 690 N N . ASP A 1 85 ? -15.665 -0.831 22.887 1.00 42.94 85 ASP A N 1
ATOM 691 C CA . ASP A 1 85 ? -15.710 0.607 22.583 1.00 42.94 85 ASP A CA 1
ATOM 692 C C . ASP A 1 85 ? -14.834 0.896 21.363 1.00 42.94 85 ASP A C 1
ATOM 694 O O . ASP A 1 85 ? -13.684 1.302 21.450 1.00 42.94 85 ASP A O 1
ATOM 698 N N . MET A 1 86 ? -15.369 0.610 20.174 1.00 47.91 86 MET A N 1
ATOM 699 C CA . MET A 1 86 ? -14.742 1.008 18.907 1.00 47.91 86 MET A CA 1
ATOM 700 C C . MET A 1 86 ? -15.257 2.385 18.467 1.00 47.91 86 MET A C 1
ATOM 702 O O . MET A 1 86 ? -15.540 2.636 17.300 1.00 47.91 86 MET A O 1
ATOM 706 N N . SER A 1 87 ? -15.433 3.272 19.438 1.00 45.19 87 SER A N 1
ATOM 707 C CA . SER A 1 87 ? -15.660 4.692 19.237 1.00 45.19 87 SER A CA 1
ATOM 708 C C . SER A 1 87 ? -14.600 5.374 20.081 1.00 45.19 87 SER A C 1
ATOM 710 O O . SER A 1 87 ? -14.473 5.044 21.243 1.00 45.19 87 SER A O 1
ATOM 712 N N . ILE A 1 88 ? -13.880 6.349 19.533 1.00 53.41 88 ILE A N 1
ATOM 713 C CA . ILE A 1 88 ? -12.926 7.189 20.275 1.00 53.41 88 ILE A CA 1
ATOM 714 C C . ILE A 1 88 ? -11.554 6.536 20.504 1.00 53.41 88 ILE A C 1
ATOM 716 O O . ILE A 1 88 ? -11.275 6.104 21.605 1.00 53.41 88 ILE A O 1
ATOM 720 N N . ILE A 1 89 ? -10.634 6.641 19.531 1.00 47.81 89 ILE A N 1
ATOM 721 C CA . ILE A 1 89 ? -9.282 7.162 19.825 1.00 47.81 89 ILE A CA 1
ATOM 722 C C . ILE A 1 89 ? -8.811 8.060 18.658 1.00 47.81 89 ILE A C 1
ATOM 724 O O . ILE A 1 89 ? -8.284 7.601 17.653 1.00 47.81 89 ILE A O 1
ATOM 728 N N . VAL A 1 90 ? -9.063 9.367 18.832 1.00 45.91 90 VAL A N 1
ATOM 729 C CA . VAL A 1 90 ? -8.168 10.508 18.522 1.00 45.91 90 VAL A CA 1
ATOM 730 C C . VAL A 1 90 ? -7.751 10.683 17.047 1.00 45.91 90 VAL A C 1
ATOM 732 O O . VAL A 1 90 ? -6.812 10.077 16.557 1.00 45.91 90 VAL A O 1
ATOM 735 N N . ALA A 1 91 ? -8.371 11.545 16.236 1.00 47.69 91 ALA A N 1
ATOM 736 C CA . ALA A 1 91 ? -8.573 12.988 16.435 1.00 47.69 91 ALA A CA 1
ATOM 737 C C . ALA A 1 91 ? -7.314 13.767 16.874 1.00 47.69 91 ALA A C 1
ATOM 739 O O . ALA A 1 91 ? -7.398 14.640 17.727 1.00 47.69 91 ALA A O 1
ATOM 740 N N . SER A 1 92 ? -6.164 13.517 16.244 1.00 43.28 92 SER A N 1
ATOM 741 C CA . SER A 1 92 ? -5.037 14.462 16.257 1.00 43.28 92 SER A CA 1
ATOM 742 C C . SER A 1 92 ? -4.754 14.930 14.836 1.00 43.28 92 SER A C 1
ATOM 744 O O . SER A 1 92 ? -3.903 14.385 14.143 1.00 43.28 92 SER A O 1
ATOM 746 N N . ARG A 1 93 ? -5.516 15.936 14.387 1.00 47.03 93 ARG A N 1
ATOM 747 C CA . ARG A 1 93 ? -5.232 16.694 13.159 1.00 47.03 93 ARG A CA 1
ATOM 748 C C . ARG A 1 93 ? -3.901 17.443 13.330 1.00 47.03 93 ARG A C 1
ATOM 750 O O . ARG A 1 93 ? -3.858 18.341 14.174 1.00 47.03 93 ARG A O 1
ATOM 757 N N . PRO A 1 94 ? -2.866 17.219 12.507 1.00 40.97 94 PRO A N 1
ATOM 758 C CA . PRO A 1 94 ? -1.874 18.251 12.274 1.00 40.97 94 PRO A CA 1
ATOM 759 C C . PRO A 1 94 ? -2.487 19.276 11.310 1.00 40.97 94 PRO A C 1
ATOM 761 O O . PRO A 1 94 ? -2.737 18.997 10.140 1.00 40.97 94 PRO A O 1
ATOM 764 N N . LYS A 1 95 ? -2.793 20.468 11.828 1.00 52.06 95 LYS A N 1
ATOM 765 C CA . LYS A 1 95 ? -3.168 21.636 11.023 1.00 52.06 95 LYS A CA 1
ATOM 766 C C . LYS A 1 95 ? -1.929 22.130 10.278 1.00 52.06 95 LYS A C 1
ATOM 768 O O . LYS A 1 95 ? -1.178 22.916 10.840 1.00 52.06 95 LYS A O 1
ATOM 773 N N . TYR A 1 96 ? -1.741 21.719 9.031 1.00 49.66 96 TYR A N 1
ATOM 774 C CA . TYR A 1 96 ? -0.802 22.393 8.133 1.00 49.66 96 TYR A CA 1
ATOM 775 C C . TYR A 1 96 ? -1.376 22.461 6.724 1.00 49.66 96 TYR A C 1
ATOM 777 O O . TYR A 1 96 ? -1.000 21.671 5.876 1.00 49.66 96 TYR A O 1
ATOM 785 N N . PHE A 1 97 ? -2.290 23.402 6.504 1.00 40.09 97 PHE A N 1
ATOM 786 C CA . PHE A 1 97 ? -2.452 24.090 5.223 1.00 40.09 97 PHE A CA 1
ATOM 787 C C . PHE A 1 97 ? -3.011 25.481 5.541 1.00 40.09 97 PHE A C 1
ATOM 789 O O . PHE A 1 97 ? -4.179 25.621 5.903 1.00 40.09 97 PHE A O 1
ATOM 796 N N . HIS A 1 98 ? -2.122 26.470 5.501 1.00 44.38 98 HIS A N 1
ATOM 797 C CA . HIS A 1 98 ? -2.419 27.893 5.401 1.00 44.38 98 HIS A CA 1
ATOM 798 C C . HIS A 1 98 ? -1.702 2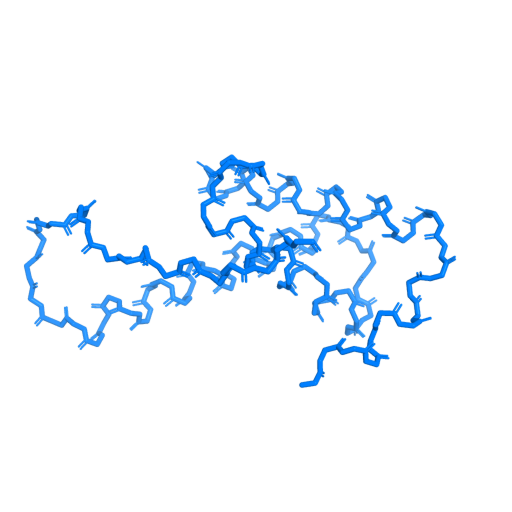8.406 4.158 1.00 44.38 98 HIS A C 1
ATOM 800 O O . HIS A 1 98 ? -0.583 27.899 3.905 1.00 44.38 98 HIS A O 1
#

pLDDT: mean 73.72, std 18.87, range [40.09, 93.5]

Secondary structure (DSSP, 8-state):
--GGGTTT--SHHHHHHHHHHHHHHHHHTT--TTT-TTHHHHHHHHHHHHHTT---HHHHHHHHHHHHHHHHHHHHHHS-S-S---S-----------

Radius of gyration: 15.13 Å; chains: 1; bounding box: 32×35×43 Å

Sequence (98 aa):
MLYSSIDHISSENDWHILEKAHQRACQILGRDPKYHPLAEQVARTVIMFFARGERDYGRLASMTAKREINLFEFETETMGTNVRDMSIIVASRPKYFH

Organism: NCBI:txid314236